Protein AF-A0A942TE74-F1 (afdb_monomer)

pLDDT: mean 80.11, std 15.11, range [35.78, 90.44]

Foldseek 3Di:
DDKDWDDDPQKIKMKDWDQADPVPSDTDIDIDIDHNDPVVNVCVVVDPDPPPD

Organism: NCBI:txid2833580

Nearest PDB structures (foldseek):
  6dv5-assembly1_O  TM=6.402E-01  e=2.959E+00  Homo sapiens
  2y22-assembly1_A  TM=6.039E-01  e=2.959E+00  Homo sapiens
  5lum-assembly2_C  TM=5.000E-01  e=5.143E+00  Homo sapiens
  3l1f-assembly1_A-2  TM=4.696E-01  e=3.901E+00  Bos taurus
  3l1e-assembly1_A-2  TM=4.712E-01  e=3.901E+00  Bos taurus

Radius of gyration: 12.56 Å; Cα contacts (8 Å, |Δi|>4): 83; chains: 1; bounding box: 27×23×32 Å

Structure (mmCIF, N/CA/C/O backbone):
data_AF-A0A942TE74-F1
#
_entry.id   AF-A0A942TE74-F1
#
loop_
_atom_site.group_PDB
_atom_site.id
_atom_site.type_symbol
_atom_site.label_atom_id
_atom_site.label_alt_id
_atom_site.label_comp_id
_atom_site.label_asym_id
_atom_site.label_entity_id
_atom_site.label_seq_id
_atom_site.pdbx_PDB_ins_code
_atom_site.Cartn_x
_atom_site.Cartn_y
_atom_site.Cartn_z
_atom_site.occupancy
_atom_site.B_iso_or_equiv
_atom_site.auth_seq_id
_atom_site.auth_comp_id
_atom_site.auth_asym_id
_atom_site.auth_atom_id
_atom_site.pdbx_PDB_model_num
ATOM 1 N N . MET A 1 1 ? -0.603 9.663 9.096 1.00 57.97 1 MET A N 1
ATOM 2 C CA . MET A 1 1 ? -1.062 8.432 8.412 1.00 57.97 1 MET A CA 1
ATOM 3 C C . MET A 1 1 ? 0.162 7.586 8.115 1.00 57.97 1 MET A C 1
ATOM 5 O O . MET A 1 1 ? 1.076 8.099 7.485 1.00 57.97 1 MET A O 1
ATOM 9 N N . LYS A 1 2 ? 0.241 6.354 8.627 1.00 69.44 2 LYS A N 1
ATOM 10 C CA . LYS A 1 2 ? 1.365 5.457 8.329 1.00 69.44 2 LYS A CA 1
ATOM 11 C C . LYS A 1 2 ? 0.954 4.581 7.148 1.00 69.44 2 LYS A C 1
ATOM 13 O O . LYS A 1 2 ? -0.044 3.869 7.216 1.00 69.44 2 LYS A O 1
ATOM 18 N N . GLY A 1 3 ? 1.673 4.719 6.044 1.00 82.75 3 GLY A N 1
ATOM 19 C CA . GLY A 1 3 ? 1.542 3.860 4.877 1.00 82.75 3 GLY A CA 1
ATOM 20 C C . GLY A 1 3 ? 2.854 3.140 4.632 1.00 82.75 3 GLY A C 1
ATOM 21 O O . GLY A 1 3 ? 3.914 3.721 4.859 1.00 82.75 3 GLY A O 1
ATOM 22 N N . TYR A 1 4 ? 2.794 1.887 4.195 1.00 87.75 4 TYR A N 1
ATOM 23 C CA . TYR A 1 4 ? 3.982 1.147 3.789 1.00 87.75 4 TYR A CA 1
ATOM 24 C C . TYR A 1 4 ? 3.796 0.536 2.405 1.00 87.75 4 TYR A C 1
ATOM 26 O O . TYR A 1 4 ? 2.708 0.102 2.018 1.00 87.75 4 TYR A O 1
ATOM 34 N N . LEU A 1 5 ? 4.897 0.514 1.663 1.00 88.56 5 LEU A N 1
ATOM 35 C CA . LEU A 1 5 ? 5.022 -0.136 0.368 1.00 88.56 5 LEU A CA 1
ATOM 36 C C . LEU A 1 5 ? 5.590 -1.535 0.592 1.00 88.56 5 LEU A C 1
ATOM 38 O O . LEU A 1 5 ? 6.534 -1.711 1.357 1.00 88.56 5 LEU A O 1
ATOM 42 N N . ARG A 1 6 ? 5.034 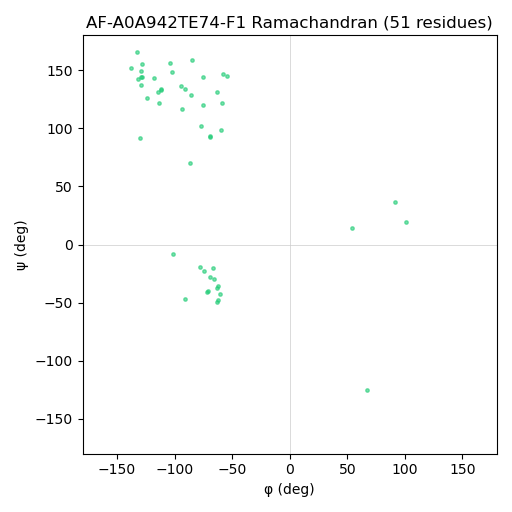-2.528 -0.093 1.00 88.62 6 ARG A N 1
ATOM 43 C CA . ARG A 1 6 ? 5.53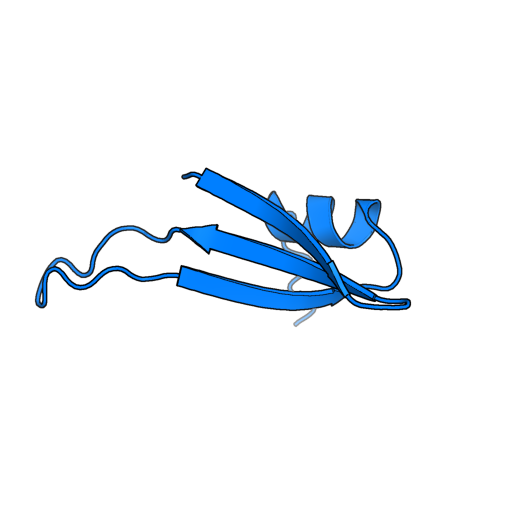6 -3.902 -0.101 1.00 88.62 6 ARG A CA 1
ATOM 44 C C . ARG A 1 6 ? 5.637 -4.416 -1.531 1.00 88.62 6 ARG A C 1
ATOM 46 O O . ARG A 1 6 ? 4.756 -4.159 -2.353 1.00 88.62 6 ARG A O 1
ATOM 53 N N . LYS A 1 7 ? 6.676 -5.196 -1.813 1.00 87.81 7 LYS A N 1
ATOM 54 C CA . LYS A 1 7 ? 6.824 -5.917 -3.081 1.00 87.81 7 LYS A CA 1
ATOM 55 C C . LYS A 1 7 ? 6.193 -7.309 -2.955 1.00 87.81 7 LYS A C 1
ATOM 57 O O . LYS A 1 7 ? 6.383 -7.986 -1.948 1.00 87.81 7 LYS A O 1
ATOM 62 N N . ARG A 1 8 ? 5.401 -7.719 -3.947 1.00 84.44 8 ARG A N 1
ATOM 63 C CA . ARG A 1 8 ? 4.719 -9.023 -4.042 1.00 84.44 8 ARG A CA 1
ATOM 64 C C . ARG A 1 8 ? 5.007 -9.603 -5.431 1.00 84.44 8 ARG A C 1
ATOM 66 O O . ARG A 1 8 ? 4.302 -9.302 -6.390 1.00 84.44 8 ARG A O 1
ATOM 73 N N . GLY A 1 9 ? 6.069 -10.402 -5.534 1.00 87.38 9 GLY A N 1
ATOM 74 C CA . GLY A 1 9 ? 6.545 -10.942 -6.813 1.00 87.38 9 GLY A CA 1
ATOM 75 C C . GLY A 1 9 ? 7.099 -9.843 -7.724 1.00 87.38 9 GLY A C 1
ATOM 76 O O . GLY A 1 9 ? 7.979 -9.082 -7.315 1.00 87.38 9 GLY A O 1
ATOM 77 N N . SER A 1 10 ? 6.565 -9.749 -8.942 1.00 86.44 10 SER A N 1
ATOM 78 C CA . SER A 1 10 ? 6.881 -8.695 -9.917 1.00 86.44 10 SER A CA 1
ATOM 79 C C . SER A 1 10 ? 6.189 -7.361 -9.624 1.00 86.44 10 SER A C 1
ATOM 81 O O . SER A 1 10 ? 6.657 -6.323 -10.082 1.00 86.44 10 SER A O 1
ATOM 83 N N . ASN A 1 11 ? 5.119 -7.370 -8.827 1.00 89.62 11 ASN A N 1
ATOM 84 C CA . ASN A 1 11 ? 4.284 -6.199 -8.591 1.00 89.62 11 ASN A CA 1
ATOM 85 C C . ASN A 1 11 ? 4.538 -5.566 -7.218 1.00 89.62 11 ASN A C 1
ATOM 87 O O . ASN A 1 11 ? 4.941 -6.206 -6.244 1.00 89.62 11 ASN A O 1
ATOM 91 N N . TRP A 1 12 ? 4.221 -4.286 -7.121 1.00 90.44 12 TRP A N 1
ATOM 92 C CA . TRP A 1 12 ? 4.233 -3.484 -5.913 1.00 90.44 12 TRP A CA 1
ATOM 93 C C . TRP A 1 12 ? 2.814 -3.296 -5.386 1.00 90.44 12 TRP A C 1
ATOM 95 O O . TRP A 1 12 ? 1.817 -3.301 -6.113 1.00 90.44 12 TRP A O 1
ATOM 105 N N . SER A 1 13 ? 2.714 -3.185 -4.069 1.00 88.50 13 SER A N 1
ATOM 106 C CA . SER A 1 13 ? 1.480 -2.905 -3.346 1.00 88.50 13 SER A CA 1
ATOM 107 C C . SER A 1 13 ? 1.768 -1.901 -2.244 1.00 88.50 13 SER A C 1
ATOM 109 O O . SER A 1 13 ? 2.869 -1.880 -1.701 1.00 88.50 13 SER A O 1
ATOM 111 N N . PHE A 1 14 ? 0.780 -1.106 -1.869 1.00 89.94 14 PHE A N 1
ATOM 112 C CA . PHE A 1 14 ? 0.864 -0.262 -0.688 1.00 89.94 14 PHE A CA 1
ATOM 113 C C . PHE A 1 14 ? -0.356 -0.461 0.194 1.00 89.94 14 PHE A C 1
ATOM 115 O O . PHE A 1 14 ? -1.456 -0.733 -0.292 1.00 89.94 14 PHE A O 1
ATOM 122 N N . THR A 1 15 ? -0.153 -0.294 1.493 1.00 89.00 15 THR A N 1
ATOM 123 C CA . THR A 1 15 ? -1.221 -0.254 2.486 1.00 89.00 15 THR A CA 1
ATOM 124 C C . THR A 1 15 ? -1.103 1.052 3.251 1.00 89.00 15 THR A C 1
ATOM 126 O O . THR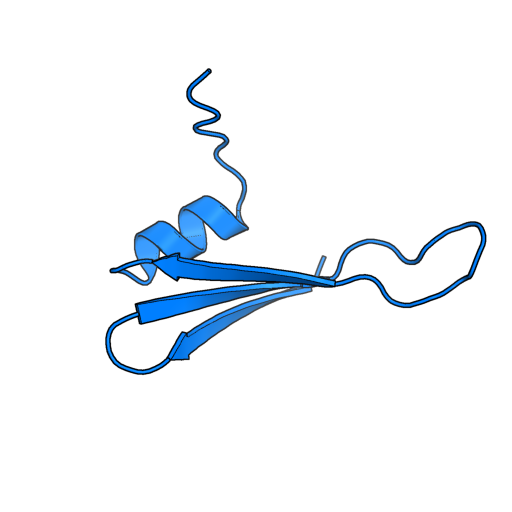 A 1 15 ? -0.038 1.351 3.784 1.00 89.00 15 THR A O 1
ATOM 129 N N . ILE A 1 16 ? -2.189 1.818 3.309 1.00 89.25 16 ILE A N 1
ATOM 130 C CA . ILE A 1 16 ? -2.307 3.035 4.114 1.00 89.25 16 ILE A CA 1
ATOM 131 C C . ILE A 1 16 ? -3.297 2.802 5.254 1.00 89.25 16 ILE A C 1
ATOM 133 O O . ILE A 1 16 ? -4.392 2.274 5.044 1.00 89.25 16 ILE A O 1
ATOM 137 N N . ASP A 1 17 ? -2.914 3.197 6.466 1.00 87.12 17 ASP A N 1
ATOM 138 C CA . ASP A 1 17 ? -3.844 3.280 7.588 1.00 87.12 17 ASP A CA 1
ATOM 139 C C . ASP A 1 17 ? -4.732 4.521 7.421 1.00 87.12 17 ASP A C 1
ATOM 141 O O . ASP A 1 17 ? -4.250 5.656 7.359 1.00 87.12 17 ASP A O 1
ATOM 145 N N . LEU A 1 18 ? -6.039 4.280 7.343 1.00 83.94 18 LEU A N 1
ATOM 146 C CA . LEU A 1 18 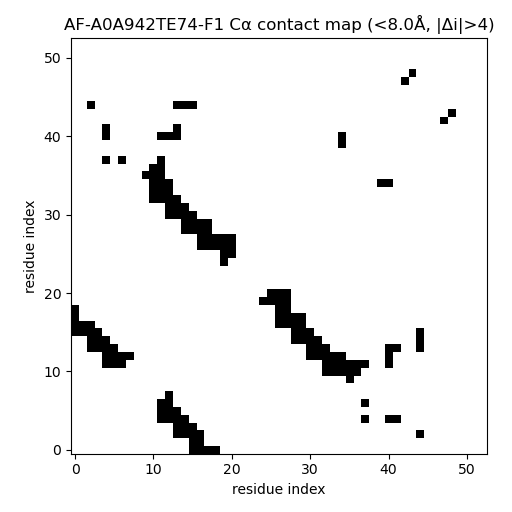? -7.076 5.304 7.361 1.00 83.94 18 LEU A CA 1
ATOM 147 C C . LEU A 1 18 ? -7.415 5.657 8.820 1.00 83.94 18 LEU A C 1
ATOM 149 O O . LEU A 1 18 ? -7.166 4.848 9.724 1.00 83.94 18 LEU A O 1
A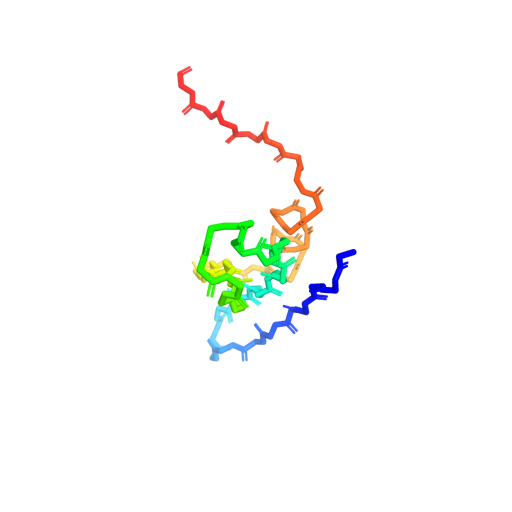TOM 153 N N . PRO A 1 19 ? -8.002 6.841 9.076 1.00 83.44 19 PRO A N 1
ATOM 154 C CA . PRO A 1 19 ? -8.553 7.142 10.391 1.00 83.44 19 PRO A CA 1
ATOM 155 C C . PRO A 1 19 ? -9.558 6.059 10.804 1.00 83.44 19 PRO A C 1
ATOM 157 O O . PRO A 1 19 ? -10.262 5.483 9.965 1.00 83.44 19 PRO A O 1
ATOM 160 N N . ARG A 1 20 ? -9.581 5.757 12.107 1.00 85.06 20 ARG A N 1
ATOM 161 C CA . ARG A 1 20 ? -10.546 4.812 12.675 1.00 85.06 20 ARG A CA 1
ATOM 162 C C . ARG A 1 20 ? -11.955 5.297 12.376 1.00 85.06 20 ARG A C 1
ATOM 164 O O . ARG A 1 20 ? -12.202 6.497 12.297 1.00 85.06 20 ARG A O 1
ATOM 171 N N . ASP A 1 21 ? -12.851 4.343 12.182 1.00 82.75 21 ASP A N 1
ATOM 172 C CA . ASP A 1 21 ? -14.262 4.654 12.017 1.00 82.75 21 ASP A CA 1
ATOM 173 C C . ASP A 1 21 ? -14.771 5.394 13.269 1.00 82.75 21 ASP A C 1
ATOM 175 O O . ASP A 1 21 ? -14.647 4.842 14.363 1.00 82.75 21 ASP A O 1
ATOM 179 N N . PRO A 1 22 ? -15.310 6.619 13.154 1.00 83.69 22 PRO A N 1
ATOM 180 C CA . PRO A 1 22 ? -15.818 7.351 14.311 1.00 83.69 22 PRO A CA 1
ATOM 181 C C . PRO A 1 22 ? -17.050 6.685 14.943 1.00 83.69 22 PRO A C 1
ATOM 183 O O . PRO A 1 22 ? -17.332 6.935 16.109 1.00 83.69 22 PRO A O 1
ATOM 186 N N . VAL A 1 23 ? -17.763 5.829 14.202 1.00 87.94 23 VAL A N 1
ATOM 187 C CA . VAL A 1 23 ? -18.974 5.140 14.670 1.00 87.94 23 VAL A CA 1
ATOM 188 C C . VAL A 1 23 ? -18.625 3.797 15.305 1.00 87.94 23 VAL A C 1
ATOM 190 O O . VAL A 1 23 ? -19.095 3.474 16.390 1.00 87.94 23 VAL A O 1
ATOM 193 N N . THR A 1 24 ? -17.780 3.001 14.645 1.00 86.50 24 THR A N 1
ATOM 194 C CA . THR A 1 24 ? -17.472 1.630 15.099 1.00 86.50 24 THR A CA 1
ATOM 195 C C . THR A 1 24 ? -16.134 1.496 15.831 1.00 86.50 24 THR A C 1
ATOM 197 O O . THR A 1 24 ? -15.826 0.422 16.344 1.00 86.50 24 THR A O 1
ATOM 200 N N . ASN A 1 25 ? -15.308 2.550 15.852 1.00 84.00 25 ASN A N 1
ATOM 201 C CA . ASN A 1 25 ? -13.928 2.575 16.365 1.00 84.00 25 ASN A CA 1
ATOM 2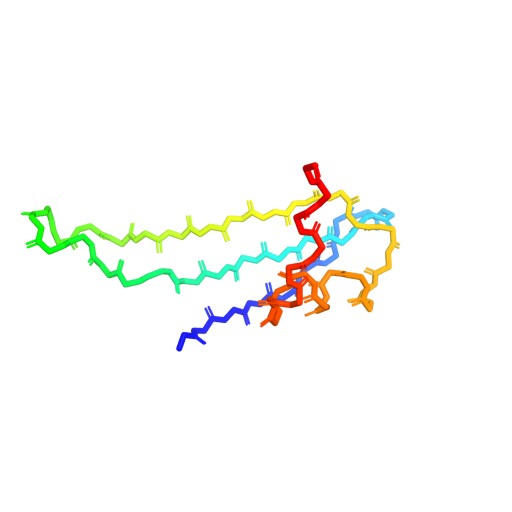02 C C . ASN A 1 25 ? -13.003 1.500 15.753 1.00 84.00 25 ASN A C 1
ATOM 204 O O . ASN A 1 25 ? -11.896 1.237 16.233 1.00 84.00 25 ASN A O 1
ATOM 208 N N . LYS A 1 26 ? -13.424 0.862 14.655 1.00 88.50 26 LYS A N 1
ATOM 209 C CA . LYS A 1 26 ? -12.638 -0.176 13.991 1.00 88.50 26 LYS A CA 1
ATOM 210 C C . LYS A 1 26 ? -11.487 0.448 13.209 1.00 88.50 26 LYS A C 1
ATOM 212 O O . LYS A 1 26 ? -11.607 1.519 12.604 1.00 88.50 26 LYS A O 1
ATOM 217 N N . ARG A 1 27 ? -10.350 -0.255 13.192 1.00 88.81 27 ARG A N 1
ATOM 218 C CA . ARG A 1 27 ? -9.207 0.090 12.339 1.00 88.81 27 ARG A CA 1
ATOM 219 C C . ARG A 1 27 ? -9.626 -0.030 10.877 1.00 88.81 27 ARG A C 1
ATOM 221 O O . ARG A 1 27 ? -10.153 -1.060 10.465 1.00 88.81 27 ARG A O 1
ATOM 228 N N . ARG A 1 28 ? -9.328 0.999 10.086 1.00 87.19 28 ARG A N 1
ATOM 229 C CA . ARG A 1 28 ? -9.538 0.995 8.639 1.00 87.19 28 ARG A CA 1
ATOM 230 C C . ARG A 1 28 ? -8.191 1.056 7.940 1.00 87.19 28 ARG A C 1
ATOM 232 O O . ARG A 1 28 ? -7.347 1.883 8.269 1.00 87.19 28 ARG A O 1
ATOM 239 N N . GLN A 1 29 ? -7.992 0.180 6.968 1.00 88.75 29 GLN A N 1
ATOM 240 C CA . GLN A 1 29 ? -6.809 0.183 6.117 1.00 88.75 29 GLN A CA 1
ATOM 241 C C . GLN A 1 29 ? -7.247 0.149 4.663 1.00 88.75 29 GLN A C 1
ATOM 243 O O . GLN A 1 29 ? -8.223 -0.518 4.323 1.00 88.75 29 GLN A O 1
ATOM 248 N N . ARG A 1 30 ? -6.512 0.841 3.796 1.00 87.06 30 ARG A N 1
ATOM 249 C CA . ARG A 1 30 ? -6.686 0.739 2.349 1.00 87.06 30 ARG A CA 1
ATOM 250 C C . ARG A 1 30 ? -5.446 0.106 1.762 1.00 87.06 30 ARG A C 1
ATOM 252 O O . ARG A 1 30 ? -4.352 0.633 1.930 1.00 87.06 30 ARG A O 1
ATOM 259 N N . THR A 1 31 ? -5.626 -1.010 1.072 1.00 87.44 31 THR A N 1
ATOM 260 C CA . THR A 1 31 ? -4.545 -1.668 0.339 1.00 87.44 31 THR A CA 1
ATOM 261 C C . THR A 1 31 ? -4.824 -1.557 -1.148 1.00 87.44 31 THR A C 1
ATOM 263 O O . THR A 1 31 ? -5.945 -1.811 -1.581 1.00 87.44 31 THR A O 1
ATOM 266 N N . LYS A 1 32 ? -3.810 -1.182 -1.925 1.00 87.12 32 LYS A N 1
ATOM 267 C CA . LYS A 1 32 ? -3.854 -1.215 -3.387 1.00 87.12 32 LYS A CA 1
ATOM 268 C C . LYS A 1 32 ? -2.627 -1.954 -3.904 1.00 87.12 32 LYS A C 1
ATOM 270 O O . LYS A 1 32 ? -1.523 -1.778 -3.392 1.00 87.12 32 LYS A O 1
ATOM 275 N N . SER A 1 33 ? -2.834 -2.810 -4.892 1.00 85.06 33 SER A N 1
ATOM 276 C CA . SER A 1 33 ? -1.819 -3.678 -5.494 1.00 85.06 33 SER A CA 1
ATOM 277 C C . SER A 1 33 ? -1.887 -3.603 -7.015 1.00 85.06 33 SER A C 1
ATOM 279 O O . SER A 1 33 ? -2.881 -3.120 -7.553 1.00 85.06 33 SER A O 1
ATOM 281 N N . GLY A 1 34 ? -0.853 -4.105 -7.695 1.00 86.06 34 GLY A N 1
ATOM 282 C CA . GLY A 1 34 ? -0.803 -4.155 -9.163 1.00 86.06 34 GLY A CA 1
ATOM 283 C C . GLY A 1 34 ? 0.048 -3.057 -9.797 1.00 86.06 34 GLY A C 1
ATOM 284 O O . GLY A 1 34 ? -0.123 -2.754 -10.968 1.00 86.06 34 GLY A O 1
ATOM 285 N N . PHE A 1 35 ? 0.952 -2.441 -9.035 1.00 87.44 35 PHE A N 1
ATOM 286 C CA . PHE A 1 35 ? 1.886 -1.460 -9.582 1.00 87.44 35 PHE A CA 1
ATOM 287 C C . PHE A 1 35 ? 3.119 -2.166 -10.138 1.00 87.44 35 PHE A C 1
ATOM 289 O O . PHE A 1 35 ? 3.751 -2.935 -9.420 1.00 87.44 35 PHE A O 1
ATOM 296 N N . SER A 1 36 ? 3.512 -1.877 -11.373 1.00 85.75 36 SER A N 1
ATOM 297 C CA . SER A 1 36 ? 4.719 -2.470 -11.963 1.00 85.75 36 SER A CA 1
ATOM 298 C C . SER A 1 36 ? 5.999 -1.952 -11.299 1.00 85.75 36 SER A C 1
ATOM 300 O O . SER A 1 36 ? 6.997 -2.666 -11.222 1.00 85.75 36 SER A O 1
ATOM 302 N N . THR A 1 37 ? 5.979 -0.725 -10.757 1.00 87.56 37 THR A N 1
ATOM 303 C CA . THR A 1 37 ? 7.156 -0.102 -10.138 1.00 87.56 37 THR A CA 1
ATOM 304 C C . THR A 1 37 ? 6.897 0.431 -8.727 1.00 87.56 37 THR A C 1
ATOM 306 O O . THR A 1 37 ? 5.778 0.785 -8.346 1.00 87.56 37 THR A O 1
ATOM 309 N N . GLN A 1 38 ? 7.973 0.529 -7.936 1.00 85.31 38 GLN A N 1
ATOM 310 C CA . GLN A 1 38 ? 7.935 1.141 -6.605 1.00 85.31 38 GLN A CA 1
ATOM 311 C C . GLN A 1 38 ? 7.550 2.619 -6.671 1.00 85.31 38 GLN A C 1
ATOM 313 O O . GLN A 1 38 ? 6.871 3.113 -5.772 1.00 85.31 38 GLN A O 1
ATOM 318 N N . LYS A 1 39 ? 8.001 3.321 -7.720 1.00 86.25 39 LYS A N 1
ATOM 319 C CA . LYS A 1 39 ? 7.701 4.738 -7.933 1.00 86.25 39 LYS A CA 1
ATOM 320 C C . LYS A 1 39 ? 6.203 4.935 -8.133 1.00 86.25 39 LYS A C 1
ATOM 322 O O . LYS A 1 39 ? 5.626 5.719 -7.390 1.00 86.25 39 LYS A O 1
ATOM 327 N N . ASP A 1 40 ? 5.568 4.157 -9.008 1.00 85.31 40 ASP A N 1
ATOM 328 C CA . ASP A 1 40 ? 4.119 4.256 -9.247 1.00 85.31 40 ASP A CA 1
ATOM 329 C C . ASP A 1 40 ? 3.323 3.967 -7.975 1.00 85.31 40 ASP A C 1
ATOM 331 O O . ASP A 1 40 ? 2.397 4.698 -7.624 1.00 85.31 40 ASP A O 1
ATOM 335 N N . ALA A 1 41 ? 3.734 2.941 -7.224 1.00 86.75 41 ALA A N 1
ATOM 336 C CA . ALA A 1 41 ? 3.116 2.621 -5.947 1.00 86.75 41 ALA A CA 1
ATOM 337 C C . ALA A 1 41 ? 3.291 3.757 -4.920 1.00 86.75 41 ALA A C 1
ATOM 339 O O . ALA A 1 41 ? 2.365 4.047 -4.165 1.00 86.75 41 ALA A O 1
ATOM 340 N N . ARG A 1 42 ? 4.449 4.433 -4.895 1.00 85.88 42 ARG A N 1
ATOM 341 C CA . ARG A 1 42 ? 4.722 5.575 -4.006 1.00 85.88 42 ARG A CA 1
ATOM 342 C C . ARG A 1 42 ? 3.942 6.828 -4.408 1.00 85.88 42 ARG A C 1
ATOM 344 O O . ARG A 1 42 ? 3.423 7.508 -3.524 1.00 85.88 42 ARG A O 1
ATOM 351 N N . VAL A 1 43 ? 3.821 7.110 -5.703 1.00 85.94 43 VAL A N 1
ATOM 352 C CA . VAL A 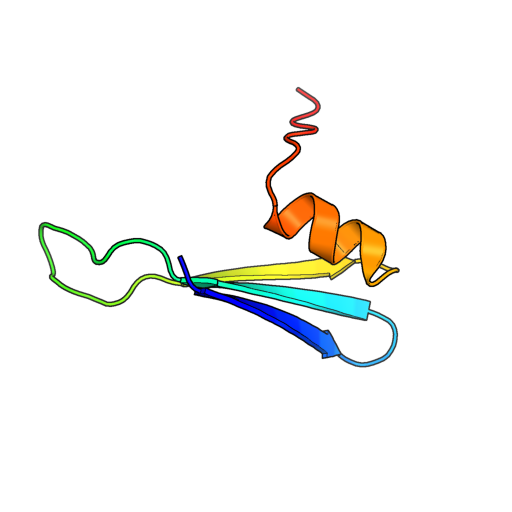1 43 ? 3.005 8.213 -6.243 1.00 85.94 43 VAL A CA 1
ATOM 353 C C . VAL A 1 43 ? 1.536 7.985 -5.884 1.00 85.94 43 VAL A C 1
ATOM 355 O O . VAL A 1 43 ? 0.895 8.850 -5.285 1.00 85.94 43 VAL A O 1
ATOM 358 N N . ALA A 1 44 ? 1.032 6.771 -6.119 1.00 84.38 44 ALA A N 1
ATOM 359 C CA . ALA A 1 44 ? -0.332 6.392 -5.767 1.00 84.38 44 ALA A CA 1
ATOM 360 C C . ALA A 1 44 ? -0.590 6.372 -4.246 1.00 84.38 44 ALA A C 1
ATOM 362 O O . ALA A 1 44 ? -1.713 6.636 -3.819 1.00 84.38 44 ALA A O 1
ATOM 363 N N . MET A 1 45 ? 0.430 6.087 -3.427 1.00 82.94 45 MET A N 1
ATOM 364 C CA . MET A 1 45 ? 0.352 6.172 -1.963 1.00 82.94 45 MET A CA 1
ATOM 365 C C . MET A 1 45 ? 0.312 7.624 -1.468 1.00 82.94 45 MET A C 1
ATOM 367 O O . MET A 1 45 ? -0.426 7.924 -0.533 1.00 82.94 45 MET A O 1
ATOM 371 N N . THR A 1 46 ? 1.106 8.511 -2.076 1.00 80.31 46 THR A N 1
ATOM 372 C CA . THR A 1 46 ? 1.190 9.935 -1.697 1.00 80.31 46 THR A CA 1
ATOM 373 C C . THR A 1 46 ? -0.042 10.719 -2.155 1.00 80.31 46 THR A C 1
ATOM 375 O O . THR A 1 46 ? -0.403 11.711 -1.534 1.00 80.31 46 THR A O 1
ATOM 378 N N . GLY A 1 47 ? -0.754 10.225 -3.170 1.00 67.69 47 GLY A N 1
ATOM 379 C CA . GLY A 1 47 ? -2.055 10.761 -3.546 1.00 67.69 47 GLY A CA 1
ATOM 380 C C . GLY A 1 47 ? -2.001 11.858 -4.604 1.00 67.69 47 GLY A C 1
ATOM 381 O O . GLY A 1 47 ? -2.841 12.754 -4.575 1.00 67.69 47 GLY A O 1
ATOM 382 N N . GLU A 1 48 ? -1.100 11.764 -5.586 1.00 51.34 48 GLU A N 1
ATOM 383 C CA . GLU A 1 48 ? -1.364 12.431 -6.865 1.00 51.34 48 GLU A CA 1
ATOM 384 C C . GLU A 1 48 ? -2.522 11.695 -7.544 1.00 51.34 48 GLU A C 1
ATOM 386 O O . GLU A 1 48 ? -2.364 10.655 -8.190 1.00 51.34 48 GLU A O 1
ATOM 391 N N . LYS A 1 49 ? -3.738 12.198 -7.317 1.00 41.59 49 LYS A N 1
ATOM 392 C CA . LYS A 1 49 ? -4.924 11.781 -8.054 1.00 41.59 49 LYS A CA 1
ATOM 393 C C . LYS A 1 49 ? -4.695 12.067 -9.541 1.00 41.59 49 LYS A C 1
ATOM 395 O O . LYS A 1 49 ? -4.971 13.160 -10.009 1.00 41.59 49 LYS A O 1
ATOM 400 N N . LYS A 1 50 ? -4.298 11.054 -10.307 1.00 40.19 50 LYS A N 1
ATOM 401 C CA . LYS A 1 50 ? -4.844 10.880 -11.656 1.00 40.19 50 LYS A CA 1
A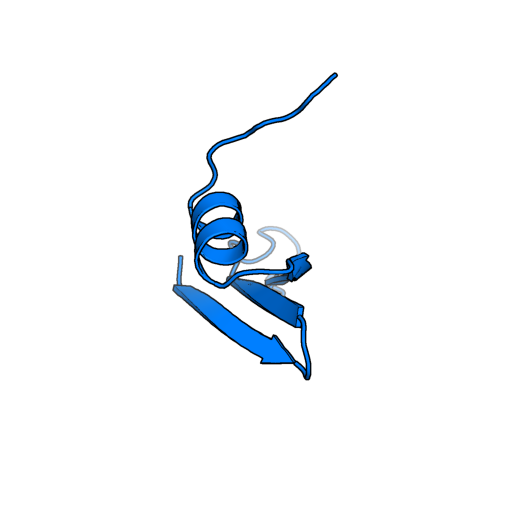TOM 402 C C . LYS A 1 50 ? -6.130 10.069 -11.520 1.00 40.19 50 LYS A C 1
ATOM 404 O O . LYS A 1 50 ? -6.168 8.878 -11.816 1.00 40.19 50 LYS A O 1
ATOM 409 N N . SER A 1 51 ? -7.162 10.692 -10.951 1.00 36.50 51 SER A N 1
ATOM 410 C CA . SER A 1 51 ? -8.537 10.314 -11.269 1.00 36.50 51 SER A CA 1
ATOM 411 C C . SER A 1 51 ? -8.745 10.756 -12.711 1.00 36.50 51 SER A C 1
ATOM 413 O O . SER A 1 51 ? -8.977 11.932 -12.963 1.00 36.50 51 SER A O 1
ATOM 415 N N . ASN A 1 52 ? -8.490 9.839 -13.638 1.00 40.53 52 ASN A N 1
ATOM 416 C CA . ASN A 1 52 ? -8.948 9.969 -15.008 1.00 40.53 52 ASN A CA 1
ATOM 417 C C . ASN A 1 52 ? -10.435 9.608 -14.960 1.00 40.53 52 ASN A C 1
ATOM 419 O O . ASN A 1 52 ? -10.762 8.434 -14.770 1.00 40.53 52 ASN A O 1
ATOM 423 N N . GLU A 1 53 ? -11.285 10.626 -14.994 1.00 35.78 53 GLU A N 1
ATOM 424 C CA . GLU A 1 53 ? -12.710 10.522 -15.308 1.00 35.78 53 GLU A CA 1
ATOM 425 C C . GLU A 1 53 ? -12.954 11.333 -16.577 1.00 35.78 53 GLU A C 1
ATOM 427 O O . GLU A 1 53 ? -12.348 12.428 -16.676 1.00 35.78 53 GLU A O 1
#

Mean predicted aligned error: 6.75 Å

Secondary structure (D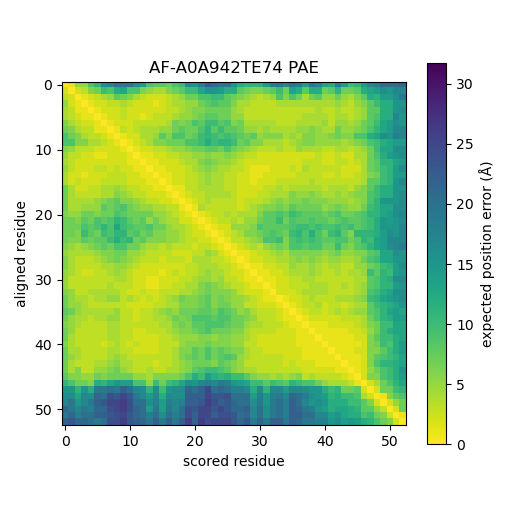SSP, 8-state):
--EEEEEETTEEEEEEEEPPPTTT---EEEEEEEESSHHHHHHHHHT------

Solvent-accessible surface area (backbone atoms only — not comparable to full-atom values): 3288 Å² total; per-residue (Å²): 122,67,61,51,80,46,78,59,87,81,27,19,27,32,39,35,48,48,77,54,39,90,86,77,67,43,86,36,71,50,73,53,70,79,25,77,39,68,65,58,32,49,44,61,68,76,55,70,78,79,75,85,124

Sequence (53 aa):
MKGYLRKRGSNWSFTIDLPRDPVTNKRRQRTKSGFSTQKDARVAMTGEKKSNE

InterPro domains:
  IPR028259 AP2-like integrase, N-terminal domain [PF14657] (12-44)